Protein AF-A0A162LA10-F1 (afdb_monomer_lite)

pLDDT: mean 78.87, std 11.02, range [46.5, 92.12]

Organism: NCBI:txid1538

Secondary structure (DSSP, 8-state):
-PPEEEEEE-TT---HHHHHHHHHHHHHHHHHSS-GGGEEEEEEGGGTEEEEEE-STTHHHHHHHHHHSTTT--TTS-TT-EEEEEEHHHHHHHHHHTGGG--S--SEEEEETTEEEE-

Radius of gyration: 13.43 Å; chains: 1; bounding box: 34×27×36 Å

Sequence (119 aa):
MENIIMAICYKNEKDKKKVEKLIHKLIIYIQKSCDKSHVKLDFLSDISTIIITVKSLNSIDYYFELLHSGCLYNSNFNPHILSLIGTKKEILKFIKYKISDLKVTKKIMILKGDEYFAI

Foldseek 3Di:
DFFKKKKKFQQQPPDVVVLVLLVVLVVVVCVPDPCVVFWDWDDDPVGRMIMIGGNDPPVVVVVVVCCPPCSNPDPPNDLRMAMEIGGPVQVVCCSVPPPVVDPSPFHYWYGDPPDIDTD

Structure (mmCIF, N/CA/C/O backbone):
data_AF-A0A162LA10-F1
#
_entry.id   AF-A0A162LA10-F1
#
loop_
_atom_site.group_PDB
_atom_site.id
_atom_site.type_symbol
_atom_site.label_atom_id
_atom_site.label_alt_id
_atom_site.label_comp_id
_atom_site.label_asym_id
_atom_site.label_entity_id
_atom_site.label_seq_id
_atom_site.pdbx_PDB_ins_code
_atom_site.Cartn_x
_atom_site.Cartn_y
_atom_site.Cartn_z
_atom_site.occupancy
_atom_site.B_iso_or_equiv
_atom_site.auth_seq_id
_atom_site.auth_comp_id
_atom_site.auth_asym_id
_atom_site.auth_atom_id
_atom_site.pdbx_PDB_model_num
ATOM 1 N N . MET A 1 1 ? -17.023 -0.364 12.725 1.00 49.59 1 MET A N 1
ATOM 2 C CA . MET A 1 1 ? -16.485 0.471 11.631 1.00 49.59 1 MET A CA 1
ATOM 3 C C . MET A 1 1 ? -15.444 -0.356 10.905 1.00 49.59 1 MET A C 1
ATOM 5 O O . MET A 1 1 ? -14.629 -0.976 11.577 1.00 49.59 1 MET A O 1
ATOM 9 N N . GLU A 1 2 ? -15.517 -0.463 9.580 1.00 61.75 2 GLU A N 1
ATOM 10 C CA . GLU A 1 2 ? -14.462 -1.137 8.818 1.00 61.75 2 GLU A CA 1
ATOM 11 C C . GLU A 1 2 ? -13.178 -0.304 8.915 1.00 61.75 2 GLU A C 1
ATOM 13 O O . GLU A 1 2 ? -13.205 0.910 8.718 1.00 61.75 2 GLU A O 1
ATOM 18 N N . ASN A 1 3 ? -12.061 -0.938 9.275 1.00 80.94 3 ASN A N 1
ATOM 19 C CA . ASN A 1 3 ? -10.789 -0.233 9.410 1.00 80.94 3 ASN A CA 1
ATOM 20 C C . ASN A 1 3 ? -10.291 0.198 8.024 1.00 80.94 3 ASN A C 1
ATOM 22 O O . ASN A 1 3 ? -10.057 -0.651 7.156 1.00 80.94 3 ASN A O 1
ATOM 26 N N . ILE A 1 4 ? -10.110 1.507 7.843 1.00 88.81 4 ILE A N 1
ATOM 27 C CA . ILE A 1 4 ? -9.468 2.082 6.661 1.00 88.81 4 ILE A CA 1
ATOM 28 C C . ILE A 1 4 ? -7.970 1.796 6.747 1.00 88.81 4 ILE A C 1
ATOM 30 O O . ILE A 1 4 ? -7.314 2.050 7.761 1.00 88.81 4 ILE A O 1
ATOM 34 N N . ILE A 1 5 ? -7.432 1.249 5.668 1.00 92.12 5 ILE A N 1
ATOM 35 C CA . ILE A 1 5 ? -6.025 0.913 5.506 1.00 92.12 5 ILE A CA 1
ATOM 36 C C . ILE A 1 5 ? -5.447 1.652 4.302 1.00 92.12 5 ILE A C 1
ATOM 38 O O . ILE A 1 5 ? -6.172 2.091 3.406 1.00 92.12 5 ILE A O 1
ATOM 42 N N . MET A 1 6 ? -4.125 1.747 4.273 1.00 91.06 6 MET A N 1
ATOM 43 C CA . MET A 1 6 ? -3.382 2.184 3.102 1.00 91.06 6 MET A CA 1
ATOM 44 C C . MET A 1 6 ? -2.617 0.996 2.525 1.00 91.06 6 MET A C 1
ATOM 46 O O . MET A 1 6 ? -2.044 0.201 3.265 1.00 91.06 6 MET A O 1
ATOM 50 N N . ALA A 1 7 ? -2.592 0.865 1.205 1.00 90.81 7 ALA A N 1
ATOM 51 C CA . ALA A 1 7 ? -1.770 -0.111 0.512 1.00 90.81 7 ALA A CA 1
ATOM 52 C C . ALA A 1 7 ? -0.885 0.571 -0.523 1.00 90.81 7 ALA A C 1
ATOM 54 O O . ALA A 1 7 ? -1.331 1.445 -1.255 1.00 90.81 7 ALA A O 1
ATOM 55 N N . ILE A 1 8 ? 0.369 0.153 -0.598 1.00 89.00 8 ILE A N 1
ATOM 56 C CA . ILE A 1 8 ? 1.338 0.637 -1.572 1.00 89.00 8 ILE A CA 1
ATOM 57 C C . ILE A 1 8 ? 1.653 -0.528 -2.495 1.00 89.00 8 ILE A C 1
ATOM 59 O O . IL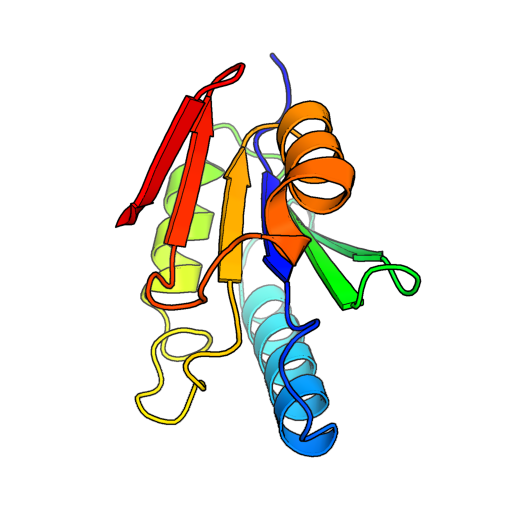E A 1 8 ? 2.345 -1.472 -2.107 1.00 89.00 8 ILE A O 1
ATOM 63 N N . CYS A 1 9 ? 1.112 -0.476 -3.707 1.00 87.62 9 CYS A N 1
ATOM 64 C CA . CYS A 1 9 ? 1.362 -1.470 -4.735 1.00 87.62 9 CYS A CA 1
ATOM 65 C C . CYS A 1 9 ? 2.533 -1.031 -5.612 1.00 87.62 9 CYS A C 1
ATOM 67 O O . CYS A 1 9 ? 2.531 0.067 -6.163 1.00 87.62 9 CYS A O 1
ATOM 69 N N . TYR A 1 10 ? 3.520 -1.909 -5.766 1.00 83.44 10 TYR A N 1
ATOM 70 C CA . TYR A 1 10 ? 4.718 -1.680 -6.577 1.00 83.44 10 TYR A CA 1
ATOM 71 C C . TYR A 1 10 ? 4.897 -2.767 -7.642 1.00 83.44 10 TYR A C 1
ATOM 73 O O . TYR A 1 10 ? 5.992 -2.961 -8.158 1.00 83.44 10 TYR A O 1
ATOM 81 N N . LYS A 1 11 ? 3.818 -3.469 -8.012 1.00 80.62 11 LYS A N 1
ATOM 82 C CA . LYS A 1 11 ? 3.829 -4.556 -9.007 1.00 80.62 11 LYS A CA 1
ATOM 83 C C . LYS A 1 11 ? 4.470 -4.164 -10.347 1.00 80.62 11 LYS A C 1
ATOM 85 O O . LYS A 1 11 ? 5.042 -5.016 -11.018 1.00 80.62 11 LYS A O 1
ATOM 90 N N . ASN A 1 12 ? 4.377 -2.892 -10.734 1.00 77.06 12 ASN A N 1
ATOM 91 C CA . ASN A 1 12 ? 4.918 -2.393 -12.000 1.00 77.06 12 ASN A CA 1
ATOM 92 C C . ASN A 1 12 ? 6.361 -1.864 -11.882 1.00 77.06 12 ASN A C 1
ATOM 94 O O . ASN A 1 12 ? 6.958 -1.498 -12.894 1.00 77.06 12 ASN A O 1
ATOM 98 N N . GLU A 1 13 ? 6.933 -1.813 -10.675 1.00 80.94 13 GLU A N 1
ATOM 99 C CA . GLU A 1 13 ? 8.327 -1.428 -10.461 1.00 80.94 13 GLU A CA 1
ATOM 100 C C . GLU A 1 13 ? 9.251 -2.614 -10.756 1.00 80.94 13 GLU A C 1
ATOM 102 O O . GLU A 1 13 ? 9.208 -3.647 -10.090 1.00 80.94 13 GLU A O 1
ATOM 107 N N . LYS A 1 14 ? 10.115 -2.456 -11.763 1.00 79.69 14 LYS A N 1
ATOM 108 C CA . LYS A 1 14 ? 11.082 -3.489 -12.164 1.00 79.69 14 LYS A CA 1
ATOM 109 C C . LYS A 1 14 ? 12.381 -3.403 -11.363 1.00 79.69 14 LYS A C 1
ATOM 111 O O . LYS A 1 14 ? 13.106 -4.393 -11.261 1.00 79.69 14 LYS A O 1
ATOM 116 N N . ASP A 1 15 ? 12.690 -2.236 -10.801 1.00 83.44 15 ASP A N 1
ATOM 117 C CA . ASP A 1 15 ? 13.907 -2.018 -10.028 1.00 83.44 15 ASP A CA 1
ATOM 118 C C . ASP A 1 15 ? 13.724 -2.467 -8.571 1.00 83.44 15 ASP A C 1
ATOM 120 O O . ASP A 1 15 ? 13.222 -1.737 -7.711 1.00 83.44 15 ASP A O 1
ATOM 124 N N . LYS A 1 16 ? 14.191 -3.685 -8.277 1.00 81.19 16 LYS A N 1
ATOM 125 C CA . LYS A 1 16 ? 14.142 -4.270 -6.929 1.00 81.19 16 LYS A CA 1
ATOM 126 C C . LYS A 1 16 ? 14.840 -3.405 -5.877 1.00 81.19 16 LYS A C 1
ATOM 128 O O . LYS A 1 16 ? 14.335 -3.299 -4.762 1.00 81.19 16 LYS A O 1
ATOM 133 N N . LYS A 1 17 ? 15.942 -2.726 -6.225 1.00 83.31 17 LYS A N 1
ATOM 134 C CA . LYS A 1 17 ? 16.657 -1.860 -5.274 1.00 83.31 17 LYS A CA 1
ATOM 135 C C . LYS A 1 17 ? 15.802 -0.661 -4.876 1.00 83.31 17 LYS A C 1
ATOM 137 O O . LYS A 1 17 ? 15.863 -0.230 -3.727 1.00 83.31 17 LYS A O 1
ATOM 142 N N . LYS A 1 18 ? 14.984 -0.120 -5.789 1.00 81.38 18 LYS A N 1
ATOM 143 C CA . LYS A 1 18 ? 14.030 0.956 -5.459 1.00 81.38 18 LYS A CA 1
ATOM 144 C C . LYS A 1 18 ? 12.939 0.474 -4.510 1.00 81.38 18 LYS A C 1
ATOM 146 O O . LYS A 1 18 ? 12.643 1.177 -3.545 1.00 81.38 18 LYS A O 1
ATOM 151 N N . VAL A 1 19 ? 12.394 -0.720 -4.746 1.00 82.44 19 VAL A N 1
ATOM 152 C CA . VAL A 1 19 ? 11.393 -1.341 -3.861 1.00 82.44 19 VAL A CA 1
ATOM 153 C C . VAL A 1 19 ? 11.963 -1.566 -2.459 1.00 82.44 19 VAL A C 1
ATOM 155 O O . VAL A 1 19 ? 11.340 -1.188 -1.472 1.00 82.44 19 VAL A O 1
ATOM 158 N N . GLU A 1 20 ? 13.175 -2.106 -2.346 1.00 83.69 20 GLU A N 1
ATOM 159 C CA . GLU A 1 20 ? 13.838 -2.290 -1.049 1.00 83.69 20 GLU A CA 1
ATOM 160 C C . GLU A 1 20 ? 14.046 -0.957 -0.323 1.00 83.69 20 GLU A C 1
ATOM 162 O O . GLU A 1 20 ? 13.754 -0.837 0.867 1.00 83.69 20 GLU A O 1
ATOM 167 N N . LYS A 1 21 ? 14.485 0.082 -1.044 1.00 84.25 21 LYS A N 1
ATOM 168 C CA . LYS A 1 21 ? 14.685 1.425 -0.480 1.00 84.25 21 LYS A CA 1
ATOM 169 C C . LYS A 1 21 ? 13.375 2.048 0.006 1.00 84.25 21 LYS A C 1
ATOM 171 O O . LYS A 1 21 ? 13.375 2.708 1.043 1.00 84.25 21 LYS A O 1
ATOM 176 N N . LEU A 1 22 ? 12.276 1.840 -0.724 1.00 83.06 22 LEU A N 1
ATOM 177 C CA . LEU A 1 22 ? 10.928 2.225 -0.300 1.00 83.06 22 LEU A CA 1
ATOM 178 C C . LEU A 1 22 ? 10.568 1.554 1.022 1.00 83.06 22 LEU A C 1
ATOM 180 O O . LEU A 1 22 ? 10.247 2.241 1.990 1.00 83.06 22 LEU A O 1
ATOM 184 N N . ILE A 1 23 ? 10.647 0.223 1.060 1.00 83.94 23 ILE A N 1
ATOM 185 C CA . ILE A 1 23 ? 10.289 -0.571 2.237 1.00 83.94 23 ILE A CA 1
ATOM 186 C C . ILE A 1 23 ? 11.108 -0.111 3.442 1.00 83.94 23 ILE A C 1
ATOM 188 O O . ILE A 1 23 ? 10.556 0.150 4.508 1.00 83.94 23 ILE A O 1
ATOM 192 N N . HIS A 1 24 ? 12.415 0.073 3.258 1.00 85.06 24 HIS A N 1
ATOM 193 C CA . HIS A 1 24 ? 13.310 0.522 4.315 1.00 85.06 24 HIS A CA 1
ATOM 194 C C . HIS A 1 24 ? 12.928 1.913 4.847 1.00 85.06 24 HIS A C 1
ATOM 196 O O . HIS A 1 24 ? 12.874 2.121 6.058 1.00 85.06 24 HIS A O 1
ATOM 202 N N . LYS A 1 25 ? 12.613 2.869 3.963 1.00 83.75 25 LYS A N 1
ATOM 203 C CA . LYS A 1 25 ? 12.162 4.206 4.378 1.00 83.75 25 LYS A CA 1
ATOM 204 C C . LYS A 1 25 ? 10.830 4.166 5.129 1.00 83.75 25 LYS A C 1
ATOM 206 O O . LYS A 1 25 ? 10.710 4.853 6.141 1.00 83.75 25 LYS A O 1
ATOM 211 N N . LEU A 1 26 ? 9.867 3.361 4.671 1.00 83.69 26 LEU A N 1
ATOM 212 C CA . LEU A 1 26 ? 8.583 3.175 5.357 1.00 83.69 26 LEU A CA 1
ATOM 213 C C . LEU A 1 26 ? 8.793 2.639 6.773 1.00 83.69 26 LEU A C 1
ATOM 215 O O . LEU A 1 26 ? 8.241 3.187 7.723 1.00 83.69 26 LEU A O 1
ATOM 219 N N . ILE A 1 27 ? 9.637 1.614 6.920 1.00 84.88 27 ILE A N 1
ATOM 220 C CA . ILE A 1 27 ? 9.967 1.032 8.223 1.00 84.88 27 ILE A CA 1
ATOM 221 C C . ILE A 1 27 ? 10.600 2.087 9.136 1.00 84.88 27 ILE A C 1
ATOM 223 O O . ILE A 1 27 ? 10.130 2.260 10.258 1.00 84.88 27 ILE A O 1
ATOM 227 N N . ILE A 1 28 ? 11.608 2.834 8.663 1.00 83.50 28 ILE A N 1
ATOM 228 C CA . ILE A 1 28 ? 12.239 3.906 9.454 1.00 83.50 28 ILE A CA 1
ATOM 229 C C . ILE A 1 28 ? 11.214 4.965 9.867 1.00 83.50 28 ILE A C 1
ATOM 231 O O . ILE A 1 28 ? 11.226 5.411 11.012 1.00 83.50 28 ILE A O 1
ATOM 235 N N . TYR A 1 29 ? 10.346 5.398 8.950 1.00 82.00 29 TYR A N 1
ATOM 236 C CA . TYR A 1 29 ? 9.341 6.420 9.239 1.00 82.00 29 TYR A CA 1
ATOM 237 C C . TYR A 1 29 ? 8.387 5.958 10.346 1.00 82.00 29 TYR A C 1
ATOM 239 O O . TYR A 1 29 ? 8.203 6.660 11.339 1.00 82.00 29 TYR A O 1
ATOM 247 N N . ILE A 1 30 ? 7.870 4.732 10.238 1.00 81.06 30 ILE A N 1
ATOM 248 C CA . ILE A 1 30 ? 6.993 4.138 11.255 1.00 81.06 30 ILE A CA 1
ATOM 249 C C . ILE A 1 30 ? 7.738 3.971 12.586 1.00 81.06 30 ILE A C 1
ATOM 251 O O . ILE A 1 30 ? 7.194 4.283 13.641 1.00 81.06 30 ILE A O 1
ATOM 255 N N . GLN A 1 31 ? 9.011 3.567 12.557 1.00 81.75 31 GLN A N 1
ATOM 256 C CA . GLN A 1 31 ? 9.854 3.479 13.753 1.00 81.75 31 GLN A CA 1
ATOM 257 C C . GLN A 1 31 ? 10.157 4.836 14.403 1.00 81.75 31 GLN A C 1
ATOM 259 O O . GLN A 1 31 ? 10.458 4.875 15.596 1.00 81.75 31 GLN A O 1
ATOM 264 N N . LYS A 1 32 ? 10.123 5.936 13.648 1.00 79.25 32 LYS A N 1
ATOM 265 C CA . LYS A 1 32 ? 10.285 7.293 14.186 1.00 79.25 32 LYS A CA 1
ATOM 266 C C . LYS A 1 32 ? 8.979 7.882 14.707 1.00 79.25 32 LYS A C 1
ATOM 268 O O . LYS A 1 32 ? 9.036 8.787 15.531 1.00 79.25 32 LYS A O 1
ATOM 273 N N . SER A 1 33 ? 7.831 7.392 14.243 1.00 71.25 33 SER A N 1
ATOM 274 C CA . SER A 1 33 ? 6.538 7.845 14.754 1.00 71.25 33 SER A CA 1
ATOM 275 C C . SER A 1 33 ? 6.398 7.498 16.242 1.00 71.25 33 SER A C 1
ATOM 277 O O . SER A 1 33 ? 6.790 6.409 16.674 1.00 71.25 33 SER A O 1
ATOM 279 N N . CYS A 1 34 ? 5.876 8.440 17.033 1.00 58.72 34 CYS A N 1
ATOM 280 C CA . CYS A 1 34 ? 5.746 8.282 18.485 1.00 58.72 34 CYS A CA 1
ATOM 281 C C . CYS A 1 34 ? 4.802 7.128 18.875 1.00 58.72 34 CYS A C 1
ATOM 283 O O . CYS A 1 34 ? 4.977 6.541 19.938 1.00 58.72 34 CYS A O 1
ATOM 285 N N . ASP A 1 35 ? 3.875 6.743 17.992 1.00 63.41 35 ASP A N 1
ATOM 286 C CA . ASP A 1 35 ? 2.803 5.774 18.256 1.00 63.41 35 ASP A CA 1
ATOM 287 C C . ASP A 1 35 ? 3.005 4.421 17.550 1.00 63.41 35 ASP A C 1
ATOM 289 O O . ASP A 1 35 ? 2.190 3.939 16.757 1.00 63.41 35 ASP A O 1
ATOM 293 N N . LYS A 1 36 ? 4.115 3.750 17.870 1.00 63.47 36 LYS A N 1
ATOM 294 C CA . LYS A 1 36 ? 4.457 2.427 17.308 1.00 63.47 36 LYS A CA 1
ATOM 295 C C . LYS A 1 36 ? 3.401 1.351 17.579 1.00 63.47 36 LYS A C 1
ATOM 297 O O . LYS A 1 36 ? 3.243 0.441 16.772 1.00 63.47 36 LYS A O 1
ATOM 302 N N . SER A 1 37 ? 2.679 1.437 18.698 1.00 62.19 37 SER A N 1
ATOM 303 C CA . SER A 1 37 ? 1.627 0.483 19.089 1.00 62.19 37 SER A CA 1
ATOM 304 C C . SER A 1 37 ? 0.417 0.501 18.156 1.00 62.19 37 SER A C 1
ATOM 306 O O . SER A 1 37 ? -0.353 -0.465 18.121 1.00 62.19 37 SER A O 1
ATOM 308 N N . HIS A 1 38 ? 0.250 1.577 17.387 1.00 77.19 38 HIS A N 1
ATOM 309 C CA . HIS A 1 38 ? -0.933 1.798 16.569 1.00 77.19 38 HIS A CA 1
ATOM 310 C C . HIS A 1 38 ? -0.704 1.502 15.091 1.00 77.19 38 HIS A C 1
ATOM 312 O O . HIS A 1 38 ? -1.688 1.359 14.374 1.00 77.19 38 HIS A O 1
ATOM 318 N N . VAL A 1 39 ? 0.538 1.341 14.627 1.00 84.62 39 VAL A N 1
ATOM 319 C CA . VAL A 1 39 ? 0.835 1.123 13.203 1.00 84.62 39 VAL A CA 1
ATOM 320 C C . VAL A 1 39 ? 1.333 -0.299 12.954 1.00 84.62 39 VAL A C 1
ATOM 322 O O . VAL A 1 39 ? 2.297 -0.757 13.561 1.00 84.62 39 VAL A O 1
ATOM 325 N N . LYS A 1 40 ? 0.691 -1.001 12.020 1.00 86.50 40 LYS A N 1
ATOM 326 C CA . LYS A 1 40 ? 1.077 -2.341 11.568 1.00 86.50 40 LYS A CA 1
ATOM 327 C C . LYS A 1 40 ? 1.421 -2.324 10.081 1.00 86.50 40 LYS A C 1
ATOM 329 O O . LYS A 1 40 ? 0.669 -1.765 9.284 1.00 86.50 40 LYS A O 1
ATOM 334 N N . LEU A 1 41 ? 2.521 -2.987 9.725 1.00 87.38 41 LEU A N 1
ATOM 335 C CA . LEU A 1 41 ? 2.895 -3.297 8.347 1.00 87.38 41 LEU A CA 1
ATOM 336 C C . LEU A 1 41 ? 2.641 -4.774 8.043 1.00 87.38 41 LEU A C 1
ATOM 338 O O . LEU A 1 41 ? 3.076 -5.639 8.798 1.00 87.38 41 LEU A O 1
ATOM 342 N N . ASP A 1 42 ? 1.986 -5.051 6.921 1.00 89.19 42 ASP A N 1
ATOM 343 C CA . ASP A 1 42 ? 1.800 -6.392 6.369 1.00 89.19 42 ASP A CA 1
ATOM 344 C C . ASP A 1 42 ? 2.307 -6.423 4.919 1.00 89.19 42 ASP A C 1
ATOM 346 O O . ASP A 1 42 ? 2.117 -5.472 4.162 1.00 89.19 42 ASP A O 1
ATOM 350 N N . PHE A 1 43 ? 2.934 -7.524 4.508 1.00 85.69 43 PHE A N 1
ATOM 351 C CA . PHE A 1 43 ? 3.439 -7.703 3.145 1.00 85.69 43 PHE A CA 1
ATOM 352 C C . PHE A 1 43 ? 2.602 -8.757 2.423 1.00 85.69 43 PHE A C 1
ATOM 354 O O . PHE A 1 43 ? 2.498 -9.893 2.877 1.00 85.69 43 PHE A O 1
ATOM 361 N N . LEU A 1 44 ? 2.019 -8.387 1.283 1.00 84.00 44 LEU A N 1
ATOM 362 C CA . LEU A 1 44 ? 1.336 -9.312 0.383 1.00 84.00 44 LEU A CA 1
ATOM 363 C C . LEU A 1 44 ? 2.279 -9.656 -0.774 1.00 84.00 44 LEU A C 1
ATOM 365 O O . LEU A 1 44 ? 2.287 -8.979 -1.807 1.00 84.00 44 LEU A O 1
ATOM 369 N N . SER A 1 45 ? 3.096 -10.694 -0.575 1.00 68.44 45 SER A N 1
ATOM 370 C CA . SER A 1 45 ? 4.127 -11.149 -1.522 1.00 68.44 45 SER A CA 1
ATOM 371 C C . SER A 1 45 ? 3.556 -11.480 -2.896 1.00 68.44 45 SER A C 1
ATOM 373 O O . SER A 1 45 ? 4.094 -11.030 -3.906 1.00 68.44 45 SER A O 1
ATOM 375 N N . ASP A 1 46 ? 2.416 -12.168 -2.927 1.00 73.94 46 ASP A N 1
ATOM 376 C CA . ASP A 1 46 ? 1.775 -12.646 -4.158 1.00 73.94 46 ASP A CA 1
ATOM 377 C C . ASP A 1 46 ? 1.341 -11.495 -5.070 1.00 73.94 46 ASP A C 1
ATOM 379 O O . ASP A 1 46 ? 1.096 -11.682 -6.261 1.00 73.94 46 ASP A O 1
ATOM 383 N N . ILE A 1 47 ? 1.248 -10.286 -4.507 1.00 70.44 47 ILE A N 1
ATOM 384 C CA . ILE A 1 47 ? 0.728 -9.118 -5.201 1.00 70.44 47 ILE A CA 1
ATOM 385 C C . ILE A 1 47 ? 1.660 -7.903 -5.128 1.00 70.44 47 ILE A C 1
ATOM 387 O O . ILE A 1 47 ? 1.260 -6.801 -5.505 1.00 70.44 47 ILE A O 1
ATOM 391 N N . SER A 1 48 ? 2.911 -8.078 -4.678 1.00 84.69 48 SER A N 1
ATOM 392 C CA . SER A 1 48 ? 3.908 -6.993 -4.609 1.00 84.69 48 SER A CA 1
ATOM 393 C C . SER A 1 48 ? 3.335 -5.718 -3.970 1.00 84.69 48 SER A C 1
ATOM 395 O O . SER A 1 48 ? 3.340 -4.637 -4.567 1.00 84.69 48 SER A O 1
ATOM 397 N N . THR A 1 49 ? 2.727 -5.879 -2.791 1.00 87.62 49 THR A N 1
ATOM 398 C CA . THR A 1 49 ? 1.987 -4.817 -2.099 1.00 87.62 49 THR A CA 1
ATOM 399 C C . THR A 1 49 ? 2.335 -4.787 -0.612 1.00 87.62 49 THR A C 1
ATOM 401 O O . THR A 1 49 ? 2.353 -5.826 0.046 1.00 87.62 49 THR A O 1
ATOM 404 N N . ILE A 1 50 ? 2.561 -3.588 -0.070 1.00 89.75 50 ILE A N 1
ATOM 405 C CA . ILE A 1 50 ? 2.688 -3.341 1.375 1.00 89.75 50 ILE A CA 1
ATOM 406 C C . ILE A 1 50 ? 1.363 -2.784 1.885 1.00 89.75 50 ILE A C 1
ATOM 408 O O . ILE A 1 50 ? 0.839 -1.841 1.301 1.00 89.75 50 ILE A O 1
ATOM 412 N N . ILE A 1 51 ? 0.834 -3.334 2.972 1.00 90.06 51 ILE A N 1
ATOM 413 C CA . ILE A 1 51 ? -0.339 -2.827 3.683 1.00 90.06 51 ILE A CA 1
ATOM 414 C C . ILE A 1 51 ? 0.113 -2.134 4.963 1.00 90.06 51 ILE A C 1
ATOM 416 O O . ILE A 1 51 ? 0.893 -2.679 5.739 1.00 90.06 51 ILE A O 1
ATOM 420 N N . ILE A 1 52 ? -0.438 -0.951 5.197 1.00 89.75 52 ILE A N 1
ATOM 421 C CA . ILE A 1 52 ? -0.245 -0.129 6.383 1.00 89.75 52 ILE A CA 1
ATOM 422 C C . ILE A 1 52 ? -1.601 -0.010 7.072 1.00 89.75 52 ILE A C 1
ATOM 424 O O . ILE A 1 52 ? -2.578 0.446 6.478 1.00 89.75 52 ILE A O 1
ATOM 428 N N . THR A 1 53 ? -1.668 -0.452 8.323 1.00 89.81 53 THR A N 1
ATOM 429 C CA . THR A 1 53 ? -2.878 -0.390 9.147 1.00 89.81 53 THR A CA 1
ATOM 430 C C . THR A 1 53 ? -2.616 0.470 10.368 1.00 89.81 53 THR A C 1
ATOM 432 O O . THR A 1 53 ? -1.724 0.152 11.152 1.00 89.81 53 THR A O 1
ATOM 435 N N . VAL A 1 54 ? -3.421 1.513 10.560 1.00 87.19 54 VAL A N 1
ATOM 436 C CA . VAL A 1 54 ? -3.359 2.385 11.737 1.00 87.19 54 VAL A CA 1
ATOM 437 C C . VAL A 1 54 ? -4.585 2.142 12.622 1.00 87.19 54 VAL A C 1
ATOM 439 O O . VAL A 1 54 ? -5.721 2.343 12.203 1.00 87.19 54 VAL A O 1
ATOM 442 N N . LYS A 1 55 ? -4.366 1.700 13.863 1.00 79.62 55 LYS A N 1
ATOM 443 C CA . LYS A 1 55 ? -5.383 1.446 14.898 1.00 79.62 55 LYS A CA 1
ATOM 444 C C . LYS A 1 55 ? -5.729 2.734 15.664 1.00 79.62 55 LYS A C 1
ATOM 446 O O . LYS A 1 55 ? -5.578 2.785 16.883 1.00 79.62 55 LYS A O 1
ATOM 451 N N . SER A 1 56 ? -6.142 3.775 14.943 1.00 72.12 56 SER A N 1
ATOM 452 C CA . SER A 1 56 ? -6.573 5.071 15.490 1.00 72.12 56 SER A CA 1
ATOM 453 C C . SER A 1 56 ? -7.790 5.595 14.724 1.00 72.12 56 SER A C 1
ATOM 455 O O . SER A 1 56 ? -7.953 5.291 13.539 1.00 72.12 56 SER A O 1
ATOM 457 N N . LEU A 1 57 ? -8.625 6.405 15.388 1.00 63.75 57 LEU A N 1
ATOM 458 C CA . LEU A 1 57 ? -9.750 7.114 14.762 1.00 63.75 57 LEU A CA 1
ATOM 459 C C . LEU A 1 57 ? -9.284 8.057 13.635 1.00 63.75 57 LEU A C 1
ATOM 461 O O . LEU A 1 57 ? -10.017 8.240 12.668 1.00 63.75 57 LEU A O 1
ATOM 465 N N . ASN A 1 58 ? -8.037 8.542 13.691 1.00 76.88 58 ASN A N 1
ATOM 466 C CA . ASN A 1 58 ? -7.463 9.488 12.723 1.00 76.88 58 ASN A CA 1
ATOM 467 C C . ASN A 1 58 ? -6.490 8.813 11.737 1.00 76.88 58 ASN A C 1
ATOM 469 O O . ASN A 1 58 ? -5.487 9.389 11.323 1.00 76.88 58 ASN A O 1
ATOM 473 N N . SER A 1 59 ? -6.754 7.555 11.369 1.00 84.00 59 SER A N 1
ATOM 474 C CA . SER A 1 59 ? -5.903 6.793 10.436 1.00 84.00 59 SER A CA 1
ATOM 475 C C . SER A 1 59 ? -5.688 7.493 9.085 1.00 84.00 59 SER A C 1
ATOM 477 O O . SER A 1 59 ? -4.598 7.410 8.526 1.00 84.00 59 SER A O 1
ATOM 479 N N . ILE A 1 60 ? -6.697 8.213 8.588 1.00 84.19 60 ILE A N 1
ATOM 480 C CA . ILE A 1 60 ? -6.639 8.955 7.321 1.00 84.19 60 ILE A CA 1
ATOM 481 C C . ILE A 1 60 ? -5.585 10.067 7.367 1.00 84.19 60 ILE A C 1
ATOM 483 O O . ILE A 1 60 ? -4.785 10.167 6.438 1.00 84.19 60 ILE A O 1
ATOM 487 N N . ASP A 1 61 ? -5.546 10.853 8.444 1.00 84.88 61 ASP A N 1
ATOM 488 C CA . ASP A 1 61 ? -4.583 11.951 8.591 1.00 84.88 61 ASP A CA 1
ATOM 489 C C . ASP A 1 61 ? -3.151 11.412 8.572 1.00 84.88 61 ASP A C 1
ATOM 491 O O . ASP A 1 61 ? -2.303 11.917 7.838 1.00 84.88 61 ASP A O 1
ATOM 495 N N . TYR A 1 62 ? -2.910 10.296 9.268 1.00 86.19 62 TYR A N 1
ATOM 496 C CA . TYR A 1 62 ? -1.619 9.608 9.234 1.00 86.19 62 TYR A CA 1
ATOM 497 C C . TYR A 1 62 ? -1.230 9.160 7.814 1.00 86.19 62 TYR A C 1
ATOM 499 O O . TYR A 1 62 ? -0.076 9.296 7.406 1.00 86.19 62 TYR A O 1
ATOM 507 N N . TYR A 1 63 ? -2.174 8.625 7.030 1.00 87.06 63 TYR A N 1
ATOM 508 C CA . TYR A 1 63 ? -1.902 8.235 5.642 1.00 87.06 63 TYR A CA 1
ATOM 509 C C . TYR A 1 63 ? -1.568 9.447 4.764 1.00 87.06 63 TYR A C 1
ATOM 511 O O . TYR A 1 63 ? -0.665 9.356 3.931 1.00 87.06 63 TYR A O 1
ATOM 519 N N . PHE A 1 64 ? -2.238 10.586 4.961 1.00 82.19 64 PHE A N 1
ATOM 520 C CA . PHE A 1 64 ? -1.906 11.825 4.257 1.00 82.19 64 PHE A CA 1
ATOM 521 C C . PHE A 1 64 ? -0.535 12.370 4.658 1.00 82.19 64 PHE A C 1
ATOM 523 O O . PHE A 1 64 ? 0.251 12.718 3.779 1.00 82.19 64 PHE A O 1
ATOM 530 N N . GLU A 1 65 ? -0.192 12.377 5.946 1.00 83.75 65 GLU A N 1
ATOM 531 C CA . GLU A 1 65 ? 1.151 12.747 6.407 1.00 83.75 65 GLU A CA 1
ATOM 532 C C . GLU A 1 65 ? 2.226 11.844 5.794 1.00 83.75 65 GLU A C 1
ATOM 534 O O . GLU A 1 65 ? 3.252 12.332 5.319 1.00 83.75 65 GLU A O 1
ATOM 539 N N . LEU A 1 66 ? 1.979 10.532 5.730 1.00 82.94 66 LEU A N 1
ATOM 540 C CA . LEU A 1 66 ? 2.891 9.584 5.099 1.00 82.94 66 LEU A CA 1
ATOM 541 C C . LEU A 1 66 ? 3.046 9.857 3.597 1.00 82.94 66 LEU A C 1
ATOM 543 O O . LEU A 1 66 ? 4.166 9.812 3.083 1.00 82.94 66 LEU A O 1
ATOM 547 N N . LEU A 1 67 ? 1.947 10.149 2.896 1.00 79.06 67 LEU A N 1
ATOM 548 C CA . LEU A 1 67 ? 1.968 10.522 1.483 1.00 79.06 67 LEU A CA 1
ATOM 549 C C . LEU A 1 67 ? 2.777 11.800 1.263 1.00 79.06 67 LEU A C 1
ATOM 551 O O . LEU A 1 67 ? 3.661 11.811 0.413 1.00 79.06 67 LEU A O 1
ATOM 555 N N . HIS A 1 68 ? 2.539 12.842 2.056 1.00 75.25 68 HIS A N 1
ATOM 556 C CA . HIS A 1 68 ? 3.262 14.110 1.958 1.00 75.25 68 HIS A CA 1
ATOM 557 C C . HIS A 1 68 ? 4.702 14.032 2.461 1.00 75.25 68 HIS A C 1
ATOM 559 O O . HIS A 1 68 ? 5.539 14.853 2.079 1.00 75.25 68 HIS A O 1
ATOM 565 N N . SER A 1 69 ? 5.028 13.034 3.279 1.00 71.12 69 SER A N 1
ATOM 566 C CA . SER A 1 69 ? 6.402 12.793 3.677 1.00 71.12 69 SER A CA 1
ATOM 567 C C . SER A 1 69 ? 7.252 12.467 2.441 1.00 71.12 69 SER A C 1
ATOM 569 O O . SER A 1 69 ? 6.848 11.733 1.531 1.00 71.12 69 SER A O 1
ATOM 571 N N . GLY A 1 70 ? 8.504 12.931 2.429 1.00 61.25 70 GLY A N 1
ATOM 572 C CA . GLY A 1 70 ? 9.493 12.575 1.397 1.00 61.25 70 GLY A CA 1
ATOM 573 C C . GLY A 1 70 ? 9.821 11.068 1.316 1.00 61.25 70 GLY A C 1
ATOM 574 O O . GLY A 1 70 ? 10.726 10.662 0.575 1.00 61.25 70 GLY A O 1
ATOM 575 N N . CYS A 1 71 ? 9.118 10.240 2.097 1.00 63.38 71 CYS A N 1
ATOM 576 C CA . CYS A 1 71 ? 9.078 8.789 2.007 1.00 63.38 71 CYS A CA 1
ATOM 577 C C . CYS A 1 71 ? 8.406 8.326 0.702 1.00 63.38 71 CYS A C 1
ATOM 579 O O . CYS A 1 71 ? 8.961 7.455 0.034 1.00 63.38 71 CYS A O 1
ATOM 581 N N . LEU A 1 72 ? 7.287 8.957 0.308 1.00 59.69 72 LEU A N 1
ATOM 582 C CA . LEU A 1 72 ? 6.514 8.626 -0.901 1.00 59.69 72 LEU A CA 1
ATOM 583 C C . LEU A 1 72 ? 6.559 9.733 -1.967 1.00 59.69 72 LEU A C 1
ATOM 585 O O . LEU A 1 72 ? 6.639 9.429 -3.157 1.00 59.69 72 LEU A O 1
ATOM 589 N N . TYR A 1 73 ? 6.607 11.008 -1.567 1.00 53.72 73 TYR A N 1
ATOM 590 C CA . TYR A 1 73 ? 6.748 12.156 -2.475 1.00 53.72 73 TYR A CA 1
ATOM 591 C C . TYR A 1 73 ? 8.218 12.544 -2.703 1.00 53.72 73 TYR A C 1
ATOM 593 O O . TYR A 1 73 ? 8.650 13.672 -2.482 1.00 53.72 73 TYR A O 1
ATOM 601 N N . ASN A 1 74 ? 9.025 11.593 -3.170 1.00 53.38 74 ASN A N 1
ATOM 602 C CA . ASN A 1 74 ? 10.292 11.924 -3.818 1.00 53.38 74 ASN A CA 1
ATOM 603 C C . ASN A 1 74 ? 10.032 12.008 -5.331 1.00 53.38 74 ASN A C 1
ATOM 605 O O . ASN A 1 74 ? 9.383 11.125 -5.882 1.00 53.38 74 ASN A O 1
ATOM 609 N N . SER A 1 75 ? 10.531 13.020 -6.036 1.00 48.72 75 SER A N 1
ATOM 610 C CA . SER A 1 75 ? 10.417 13.101 -7.505 1.00 48.72 75 SER A CA 1
ATOM 611 C C . SER A 1 75 ? 11.045 11.894 -8.229 1.00 48.72 75 SER A C 1
ATOM 613 O O . SER A 1 75 ? 10.682 11.609 -9.366 1.00 48.72 75 SER A O 1
ATOM 615 N N . ASN A 1 76 ? 11.900 11.126 -7.539 1.00 46.50 76 ASN A N 1
ATOM 616 C CA . ASN A 1 76 ? 12.460 9.850 -7.998 1.00 46.50 76 ASN A CA 1
ATOM 617 C C . ASN A 1 76 ? 11.603 8.610 -7.666 1.00 46.50 76 ASN A C 1
ATOM 619 O O . ASN A 1 76 ? 11.986 7.491 -8.018 1.00 46.50 76 ASN A O 1
ATOM 623 N N . PHE A 1 77 ? 10.475 8.774 -6.967 1.00 50.78 77 PHE A N 1
ATOM 624 C CA . PHE A 1 77 ? 9.489 7.714 -6.769 1.00 50.78 77 PHE A CA 1
ATOM 625 C C . PHE A 1 77 ? 8.662 7.556 -8.047 1.00 50.78 77 PHE A C 1
ATOM 627 O O . PHE A 1 77 ? 7.856 8.409 -8.426 1.00 50.78 77 PHE A O 1
ATOM 634 N N . ASN A 1 78 ? 8.988 6.463 -8.728 1.00 56.78 78 ASN A N 1
ATOM 635 C CA . ASN A 1 78 ? 8.658 6.095 -10.098 1.00 56.78 78 ASN A CA 1
ATOM 636 C C . ASN A 1 78 ? 7.136 6.176 -10.385 1.00 56.78 78 ASN A C 1
ATOM 638 O O . ASN A 1 78 ? 6.352 5.840 -9.495 1.00 56.78 78 ASN A O 1
ATOM 642 N N . PRO A 1 79 ? 6.682 6.504 -11.613 1.00 56.53 79 PRO A N 1
ATOM 643 C CA . PRO A 1 79 ? 5.293 6.343 -12.086 1.00 56.53 79 PRO A CA 1
ATOM 644 C C . PRO A 1 79 ? 4.675 4.941 -11.933 1.00 56.53 79 PRO A C 1
ATOM 646 O O . PRO A 1 79 ? 3.585 4.709 -12.429 1.00 56.53 79 PRO A O 1
ATOM 649 N N . HIS A 1 80 ? 5.341 3.981 -11.295 1.00 69.38 80 HIS A N 1
ATOM 650 C CA . HIS A 1 80 ? 4.924 2.581 -11.237 1.00 69.38 80 HIS A CA 1
ATOM 651 C C . HIS A 1 80 ? 4.444 2.129 -9.854 1.00 69.38 80 HIS A C 1
ATOM 653 O O . HIS A 1 80 ? 4.138 0.950 -9.672 1.00 69.38 80 HIS A O 1
ATOM 659 N N . ILE A 1 81 ? 4.373 3.057 -8.894 1.00 76.31 81 ILE A N 1
ATOM 660 C CA . ILE A 1 81 ? 3.904 2.800 -7.532 1.00 76.31 81 ILE A CA 1
ATOM 661 C C . ILE A 1 81 ? 2.546 3.470 -7.339 1.00 76.31 81 ILE A C 1
ATOM 663 O O . ILE A 1 81 ? 2.377 4.648 -7.652 1.00 76.31 81 ILE A O 1
ATOM 667 N N . LEU A 1 82 ? 1.593 2.703 -6.816 1.00 84.94 82 LEU A N 1
ATOM 668 C CA . LEU A 1 82 ? 0.212 3.112 -6.604 1.00 84.94 82 LEU A CA 1
ATOM 669 C C . LEU A 1 82 ? -0.141 3.023 -5.120 1.00 84.94 82 LEU A C 1
ATOM 671 O O . LEU A 1 82 ? -0.106 1.939 -4.536 1.00 84.94 82 LEU A O 1
ATOM 675 N N . SER A 1 83 ? -0.515 4.152 -4.530 1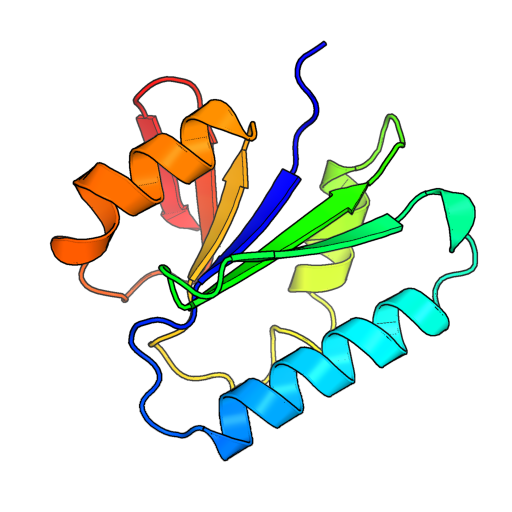.00 87.69 83 SER A N 1
ATOM 676 C CA . SER A 1 83 ? -1.048 4.224 -3.172 1.00 87.69 83 SER A CA 1
ATOM 677 C C . SER A 1 83 ? -2.569 4.104 -3.205 1.00 87.69 83 SER A C 1
ATOM 679 O O . SER A 1 83 ? -3.243 4.901 -3.848 1.00 87.69 83 SER A O 1
ATOM 681 N N . LEU A 1 84 ? -3.119 3.120 -2.504 1.00 89.88 84 LEU A N 1
ATOM 682 C CA . LEU A 1 84 ? -4.549 2.861 -2.365 1.00 89.88 84 LEU A CA 1
ATOM 683 C C . LEU A 1 84 ? -4.966 3.148 -0.922 1.00 89.88 84 LEU A C 1
ATOM 685 O O . LEU A 1 84 ? -4.313 2.668 -0.002 1.00 89.88 84 LEU A O 1
ATOM 689 N N . ILE A 1 85 ? -6.055 3.879 -0.713 1.00 91.62 85 ILE A N 1
ATOM 690 C CA . ILE A 1 85 ? -6.656 4.109 0.606 1.00 91.62 85 ILE A CA 1
ATOM 691 C C . ILE A 1 85 ? -8.091 3.597 0.561 1.00 91.62 85 ILE A C 1
ATOM 693 O O . ILE A 1 85 ? -8.843 3.949 -0.342 1.00 91.62 85 ILE A O 1
ATOM 697 N N . GLY A 1 86 ? -8.472 2.760 1.517 1.00 91.62 86 GLY A N 1
ATOM 698 C CA . GLY A 1 86 ? -9.812 2.186 1.592 1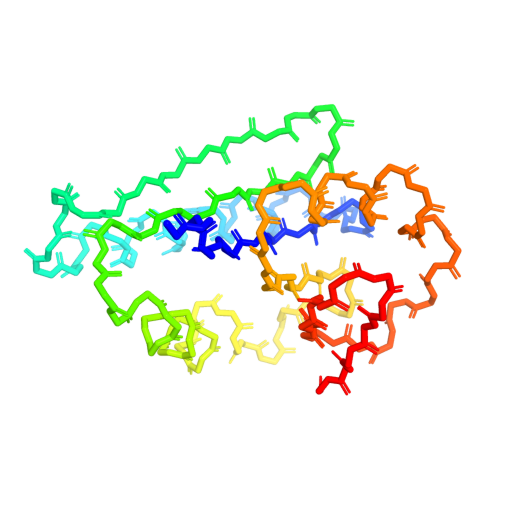.00 91.62 86 GLY A CA 1
ATOM 699 C C . GLY A 1 86 ? -9.878 1.072 2.624 1.00 91.62 86 GLY A C 1
ATOM 700 O O . GLY A 1 86 ? -8.917 0.802 3.341 1.00 91.62 86 GLY A O 1
ATOM 701 N N . THR A 1 87 ? -11.005 0.391 2.717 1.00 91.06 87 THR A N 1
ATOM 702 C CA . THR A 1 87 ? -11.138 -0.791 3.571 1.00 91.06 87 THR A CA 1
ATOM 703 C C . THR A 1 87 ? -10.318 -1.955 3.014 1.00 91.06 87 THR A C 1
ATOM 705 O O . THR A 1 87 ? -10.029 -2.050 1.815 1.00 91.06 87 THR A O 1
ATOM 708 N N . LYS A 1 88 ? -9.972 -2.918 3.878 1.00 88.06 88 LYS A N 1
ATOM 709 C CA . LYS A 1 88 ? -9.229 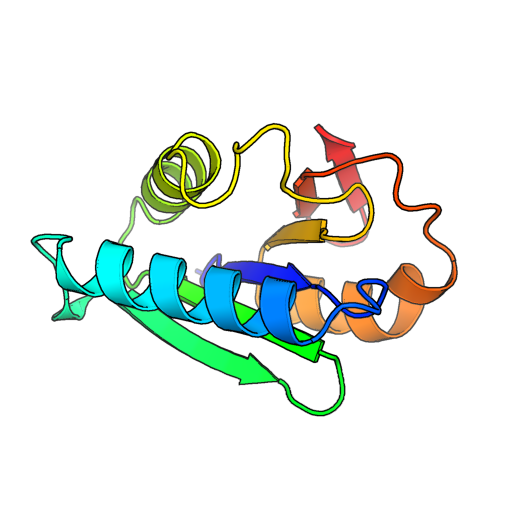-4.118 3.458 1.00 88.06 88 LYS A CA 1
ATOM 710 C C . LYS A 1 88 ? -9.921 -4.872 2.318 1.00 88.06 88 LYS A C 1
ATOM 712 O O . LYS A 1 88 ? -9.252 -5.355 1.406 1.00 88.06 88 LYS A O 1
ATOM 717 N N . LYS A 1 89 ? -11.253 -4.966 2.358 1.00 89.44 89 LYS A N 1
ATOM 718 C CA . LYS A 1 89 ? -12.054 -5.648 1.334 1.00 89.44 89 LYS A CA 1
ATOM 719 C C . LYS A 1 89 ? -11.963 -4.936 -0.016 1.00 89.44 89 LYS A C 1
ATOM 721 O O . LYS A 1 89 ? -11.740 -5.599 -1.029 1.00 89.44 89 LYS A O 1
ATOM 726 N N . GLU A 1 90 ? -12.099 -3.613 -0.029 1.00 91.94 90 GLU A N 1
ATOM 727 C CA . GLU A 1 90 ? -12.022 -2.799 -1.248 1.00 91.94 90 GLU A CA 1
ATOM 728 C C . GLU A 1 90 ? -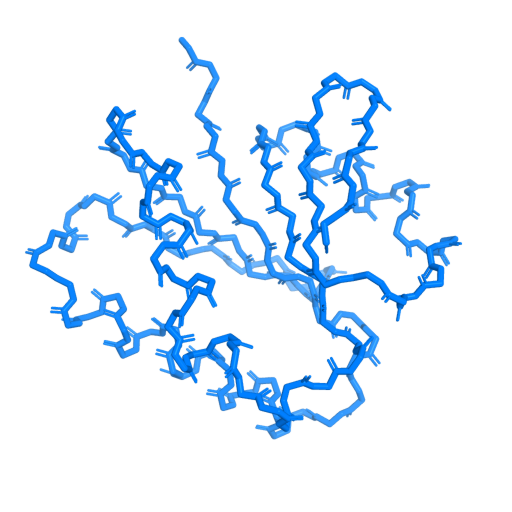10.639 -2.884 -1.887 1.00 91.94 90 GLU A C 1
ATOM 730 O O . GLU A 1 90 ? -10.538 -3.165 -3.080 1.00 91.94 90 GLU A O 1
ATOM 735 N N . ILE A 1 91 ? -9.574 -2.732 -1.092 1.00 90.25 91 ILE A N 1
ATOM 736 C CA . ILE A 1 91 ? -8.196 -2.811 -1.590 1.00 90.25 91 ILE A CA 1
ATOM 737 C C . ILE A 1 91 ? -7.918 -4.178 -2.209 1.00 90.25 91 ILE A C 1
ATOM 739 O O . ILE A 1 91 ? -7.435 -4.249 -3.337 1.00 90.25 91 ILE A O 1
ATOM 743 N N . LEU A 1 92 ? -8.253 -5.273 -1.519 1.00 88.00 92 LEU A N 1
ATOM 744 C CA . LEU A 1 92 ? -8.023 -6.619 -2.051 1.00 88.00 92 LEU A CA 1
ATOM 745 C C . LEU A 1 92 ? -8.816 -6.866 -3.341 1.00 88.00 92 LEU A C 1
ATOM 747 O O . LEU A 1 92 ? -8.277 -7.438 -4.289 1.00 88.00 92 LEU A O 1
ATOM 751 N N . LYS A 1 93 ? -10.074 -6.408 -3.410 1.00 89.31 93 LYS A N 1
ATOM 752 C CA . LYS A 1 93 ? -10.902 -6.506 -4.623 1.00 89.31 93 LYS A CA 1
ATOM 753 C C . LYS A 1 93 ? -10.293 -5.694 -5.770 1.00 89.31 93 LYS A C 1
ATOM 755 O O . LYS A 1 93 ? -10.173 -6.208 -6.880 1.00 89.31 93 LYS A O 1
ATOM 760 N N . PHE A 1 94 ? -9.879 -4.457 -5.506 1.00 88.44 94 PHE A N 1
ATOM 761 C CA . PHE A 1 94 ? -9.271 -3.574 -6.499 1.00 88.44 94 PHE A CA 1
ATOM 762 C C . PHE A 1 94 ? -7.970 -4.159 -7.051 1.00 88.44 94 PHE A C 1
ATOM 764 O O . PHE A 1 94 ? -7.789 -4.268 -8.262 1.00 88.44 94 PHE A O 1
ATOM 771 N N . ILE A 1 95 ? -7.093 -4.609 -6.159 1.00 85.38 95 ILE A N 1
ATOM 772 C CA . ILE A 1 95 ? -5.829 -5.239 -6.517 1.00 85.38 95 ILE A CA 1
ATOM 773 C C . ILE A 1 95 ? -6.059 -6.504 -7.355 1.00 85.38 95 ILE A C 1
ATOM 775 O O . ILE A 1 95 ? -5.378 -6.716 -8.353 1.00 85.38 95 ILE A O 1
ATOM 779 N N . LYS A 1 96 ? -7.021 -7.350 -6.974 1.00 85.31 96 LYS A N 1
ATOM 780 C CA . LYS A 1 96 ? -7.262 -8.620 -7.665 1.00 85.31 96 LYS A CA 1
ATOM 781 C C . LYS A 1 96 ? -7.863 -8.437 -9.060 1.00 85.31 96 LYS A C 1
ATOM 783 O O . LYS A 1 96 ? -7.511 -9.191 -9.961 1.00 85.31 96 LYS A O 1
ATOM 788 N N . TYR A 1 97 ? -8.766 -7.471 -9.229 1.00 85.12 97 TYR A N 1
ATOM 789 C CA . TYR A 1 97 ? -9.612 -7.400 -10.426 1.00 85.12 97 TYR A CA 1
ATOM 790 C C . TYR A 1 97 ? -9.436 -6.143 -11.280 1.00 85.12 97 TYR A C 1
ATOM 792 O O . TYR A 1 97 ? -9.848 -6.169 -12.429 1.00 85.12 97 TYR A O 1
ATOM 800 N N . LYS A 1 98 ? -8.871 -5.049 -10.752 1.00 80.94 98 LYS A N 1
ATOM 801 C CA . LYS A 1 98 ? -8.781 -3.761 -11.470 1.00 80.94 98 LYS A CA 1
ATOM 802 C C . LYS A 1 98 ? -7.347 -3.294 -11.732 1.00 80.94 98 LYS A C 1
ATOM 804 O O . LYS A 1 98 ? -7.130 -2.487 -12.629 1.00 80.94 98 LYS A O 1
ATOM 809 N N . ILE A 1 99 ? -6.353 -3.778 -10.980 1.00 78.50 99 ILE A N 1
ATOM 810 C CA . ILE A 1 99 ? -4.988 -3.227 -11.062 1.00 78.50 99 ILE A CA 1
ATOM 811 C C . ILE A 1 99 ? -4.267 -3.545 -12.374 1.00 78.50 99 ILE A C 1
ATOM 813 O O . ILE A 1 99 ? -3.427 -2.764 -12.810 1.00 78.50 99 ILE A O 1
ATOM 817 N N . SER A 1 100 ? -4.583 -4.683 -12.995 1.00 74.81 100 SER A N 1
ATOM 818 C CA . SER A 1 100 ? -3.967 -5.123 -14.252 1.00 74.81 100 SER A CA 1
ATOM 819 C C . SER A 1 100 ? -4.331 -4.209 -15.425 1.00 74.81 100 SER A C 1
ATOM 821 O O . SER A 1 100 ? -3.516 -4.023 -16.323 1.00 74.81 100 SER A O 1
ATOM 823 N N . ASP A 1 101 ? -5.518 -3.603 -15.378 1.00 70.31 101 ASP A N 1
ATOM 824 C CA . ASP A 1 101 ? -6.059 -2.751 -16.442 1.00 70.31 101 ASP A CA 1
ATOM 825 C C . ASP A 1 101 ? -5.719 -1.266 -16.237 1.00 70.31 101 ASP A C 1
ATOM 827 O O . ASP A 1 101 ? -5.972 -0.423 -17.103 1.00 70.31 101 ASP A O 1
ATOM 831 N N . LEU A 1 102 ? -5.135 -0.917 -15.085 1.00 70.81 102 LEU A N 1
ATOM 832 C CA . LEU A 1 102 ? -4.835 0.464 -14.748 1.00 70.81 102 LEU A CA 1
ATOM 833 C C . LEU A 1 102 ? -3.535 0.921 -15.418 1.00 70.81 102 LEU A C 1
ATOM 835 O O . LEU A 1 102 ? -2.436 0.484 -15.069 1.00 70.81 102 LEU A O 1
ATOM 839 N N . LYS A 1 103 ? -3.636 1.898 -16.325 1.00 66.25 103 LYS A N 1
ATOM 840 C CA . LYS A 1 103 ? -2.470 2.699 -16.715 1.00 66.25 103 LYS A CA 1
ATOM 841 C C . LYS A 1 103 ? -2.049 3.520 -15.495 1.00 66.25 103 LYS A C 1
ATOM 843 O O . LYS A 1 103 ? -2.814 4.369 -15.042 1.00 66.25 103 LYS A O 1
ATOM 848 N N . VAL A 1 104 ? -0.859 3.254 -14.950 1.00 62.91 104 VAL A N 1
ATOM 849 C CA . VAL A 1 104 ? -0.331 3.940 -13.756 1.00 62.91 104 VAL A CA 1
ATOM 850 C C . VAL A 1 104 ? 0.083 5.369 -14.113 1.00 62.91 104 VAL A C 1
ATOM 852 O O . VAL A 1 104 ? 1.251 5.694 -14.274 1.00 62.91 104 VAL A O 1
ATOM 855 N N . THR A 1 105 ? -0.902 6.229 -14.331 1.00 62.81 105 THR A N 1
ATOM 856 C CA . THR A 1 105 ? -0.706 7.673 -14.508 1.00 62.81 105 THR A CA 1
ATOM 857 C C . THR A 1 105 ? -1.048 8.440 -13.237 1.00 62.81 105 THR A C 1
ATOM 859 O O . THR A 1 105 ? -0.692 9.607 -13.111 1.00 62.81 105 THR A O 1
ATOM 862 N N . LYS A 1 106 ? -1.713 7.781 -12.281 1.00 65.62 106 LYS A N 1
ATOM 863 C CA . LYS A 1 106 ? -2.183 8.362 -11.024 1.00 65.62 106 LYS A CA 1
ATOM 864 C C . LYS A 1 106 ? -1.498 7.680 -9.846 1.00 65.62 106 LYS A C 1
ATOM 866 O O . LYS A 1 106 ? -1.312 6.466 -9.868 1.00 65.62 106 LYS A O 1
ATOM 871 N N . LYS A 1 107 ? -1.098 8.470 -8.847 1.00 75.56 107 LYS A N 1
ATOM 872 C CA . LYS A 1 107 ? -0.255 8.006 -7.732 1.00 75.56 107 LYS A CA 1
ATOM 873 C C . LYS A 1 107 ? -1.061 7.614 -6.501 1.00 75.56 107 LYS A C 1
ATOM 875 O O . LYS A 1 107 ? -0.623 6.739 -5.758 1.00 75.56 107 LYS A O 1
ATOM 880 N N . ILE A 1 108 ? -2.219 8.239 -6.291 1.00 82.56 108 ILE A N 1
ATOM 881 C CA . ILE A 1 108 ? -3.076 7.998 -5.131 1.00 82.56 108 ILE A CA 1
ATOM 882 C C . ILE A 1 108 ? -4.487 7.666 -5.610 1.00 82.56 108 ILE A C 1
ATOM 884 O O . ILE A 1 108 ? -5.042 8.352 -6.468 1.00 82.56 108 ILE A O 1
ATOM 888 N N . MET A 1 109 ? -5.080 6.618 -5.044 1.00 86.06 109 MET A N 1
ATOM 889 C CA . MET A 1 109 ? -6.480 6.265 -5.247 1.00 86.06 109 MET A CA 1
ATOM 890 C C . MET A 1 109 ? -7.180 6.049 -3.912 1.00 86.06 109 MET A C 1
ATOM 892 O O . MET A 1 109 ? -6.700 5.304 -3.062 1.00 86.06 109 MET A O 1
ATOM 896 N N . ILE A 1 110 ? -8.347 6.659 -3.764 1.00 87.31 110 ILE A N 1
ATOM 897 C CA . ILE A 1 110 ? -9.271 6.440 -2.657 1.00 87.31 110 ILE A CA 1
ATOM 898 C C . ILE A 1 110 ? -10.382 5.524 -3.161 1.00 87.31 110 ILE A C 1
ATOM 900 O O . ILE A 1 110 ? -11.035 5.835 -4.157 1.00 87.31 110 ILE A O 1
ATOM 904 N N . LEU A 1 111 ? -10.581 4.394 -2.493 1.00 89.00 111 LEU A N 1
ATOM 905 C CA . LEU A 1 111 ? -11.612 3.410 -2.806 1.00 89.00 111 LEU A CA 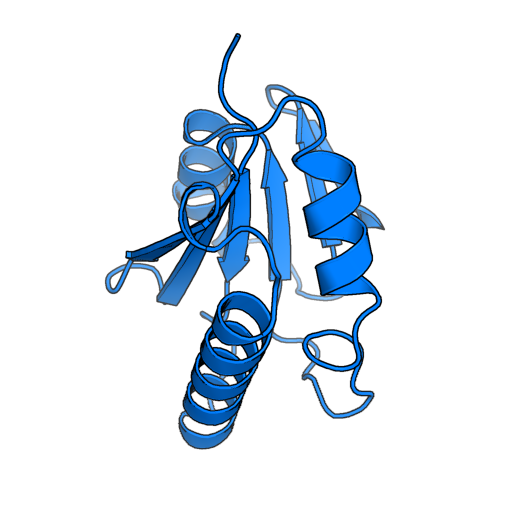1
ATOM 906 C C . LEU A 1 111 ? -12.819 3.630 -1.892 1.00 89.00 111 LEU A C 1
ATOM 908 O O . LEU A 1 111 ? -12.653 3.829 -0.689 1.00 89.00 111 LEU A O 1
ATOM 912 N N . LYS A 1 112 ? -14.023 3.599 -2.467 1.00 86.94 112 LYS A N 1
ATOM 913 C CA . LYS A 1 112 ? -15.280 3.727 -1.723 1.00 86.94 112 LYS A CA 1
ATOM 914 C C . LYS A 1 112 ? -16.357 2.877 -2.390 1.00 86.94 112 LYS A C 1
ATOM 916 O O . LYS A 1 112 ? -16.853 3.211 -3.463 1.00 86.94 112 LYS A O 1
ATOM 921 N N . GLY A 1 113 ? -16.719 1.768 -1.759 1.00 84.56 113 GLY A N 1
ATOM 922 C CA . GLY A 1 113 ? -17.577 0.751 -2.352 1.00 84.56 113 GLY A CA 1
ATOM 923 C C . GLY A 1 113 ? -16.962 0.188 -3.636 1.00 84.56 113 GLY A C 1
ATOM 924 O O . GLY A 1 113 ? -15.873 -0.385 -3.624 1.00 84.56 113 GLY A O 1
ATOM 925 N N . ASP A 1 114 ? -17.670 0.351 -4.753 1.00 79.75 114 ASP A N 1
ATOM 926 C CA . ASP A 1 114 ? -17.211 -0.084 -6.079 1.00 79.75 114 ASP A CA 1
ATOM 927 C C . ASP A 1 114 ? -16.532 1.029 -6.899 1.00 79.75 114 ASP A C 1
ATOM 929 O O . ASP A 1 114 ? -15.962 0.760 -7.969 1.00 79.75 114 ASP A O 1
ATOM 933 N N . GLU A 1 115 ? -16.542 2.255 -6.373 1.00 84.44 115 GLU A N 1
ATOM 934 C CA . GLU A 1 115 ? -15.977 3.451 -6.988 1.00 84.44 115 GLU A CA 1
ATOM 935 C C . GLU A 1 115 ? -14.539 3.707 -6.523 1.00 84.44 115 GLU A C 1
ATOM 937 O O . GLU A 1 115 ? -14.097 3.255 -5.460 1.00 84.44 115 GLU A O 1
ATOM 942 N N . TYR A 1 116 ? -13.795 4.456 -7.338 1.00 83.25 116 TYR A N 1
ATOM 943 C CA . TYR A 1 116 ? -12.484 4.963 -6.964 1.00 83.25 116 TYR A CA 1
ATOM 944 C C . TYR A 1 116 ? -12.293 6.402 -7.435 1.00 83.25 116 TYR A C 1
ATOM 946 O O . TYR A 1 116 ? -12.653 6.772 -8.552 1.00 83.25 116 TYR A O 1
ATOM 954 N N . PHE A 1 117 ? -11.649 7.192 -6.588 1.00 83.88 117 PHE A N 1
ATOM 955 C CA . PHE A 1 117 ? -11.276 8.573 -6.852 1.00 83.88 117 PHE A CA 1
ATOM 956 C C . PHE A 1 117 ? -9.768 8.632 -6.904 1.00 83.88 117 PHE A C 1
ATOM 958 O O . PHE A 1 117 ? -9.101 8.081 -6.034 1.00 83.88 117 PHE A O 1
ATOM 965 N N . ALA A 1 118 ? -9.221 9.262 -7.928 1.00 80.75 118 ALA A N 1
ATOM 966 C CA . ALA A 1 118 ? -7.784 9.298 -8.098 1.00 80.75 118 ALA A CA 1
ATOM 967 C C . ALA A 1 118 ? -7.299 10.741 -8.100 1.00 80.75 118 ALA A C 1
ATOM 969 O O . ALA A 1 118 ? -7.874 11.572 -8.809 1.00 80.75 118 ALA A O 1
ATOM 970 N N . ILE A 1 119 ? -6.280 10.979 -7.279 1.00 70.75 119 ILE A N 1
ATOM 971 C CA . ILE A 1 119 ? -5.732 12.284 -6.899 1.00 70.75 119 ILE A CA 1
ATOM 972 C C . ILE A 1 119 ? -4.342 12.431 -7.518 1.00 70.75 119 ILE A C 1
ATOM 974 O O . ILE A 1 119 ? -3.589 11.422 -7.543 1.00 70.75 119 ILE A O 1
#